Protein AF-A0A930RHS3-F1 (afdb_monomer)

Radius of gyration: 23.78 Å; Cα contacts (8 Å, |Δi|>4): 189; chains: 1; bounding box: 45×32×61 Å

Sequence (139 aa):
MERTVGSKSEGFQLVIRSDGSYLTVYPQEVGSPGVEIGSLKEKMKEAGVTDFDALQLARLVRAADGVETKLDPAPGDGEENTVIPVSVEIPPDAMTAAVRFDEKNGNLPPSVSDVIDALTAKKVVYGIDRAAVERGLMD

Mean predicted aligned error: 15.38 Å

Secondary structure (DSSP, 8-state):
--EEEEEGGGTEEEEEETTEEEEEE----TTSPPPPHHHHHHHHHHTT-----HHHHHHHHHH----EEEPPPP--SSS--PBPPEEEE--TT-S--EEEE-TTS-SBPPPHHHHHHHHHHTT--S---HHHHHHHT--

Foldseek 3Di:
DWDKFDDVLLQKIWIQDPVAIKIFGADDDVPHDQNDLVVVCVSCVVVVNNFFASVVSVVRSVPNHRDTDGTDGHPPVDFPQAEQDWDWDAPPVRPDIDIDGNCVRGPHQHDLVNNQVNCVVVVNPPDDPSVVSVVVSVD

Structure (mmCIF, N/CA/C/O backbone):
data_AF-A0A930RHS3-F1
#
_entry.id   AF-A0A930RHS3-F1
#
loop_
_atom_site.group_PDB
_atom_site.id
_atom_site.type_symbol
_atom_site.label_atom_id
_atom_site.label_alt_id
_atom_site.label_comp_id
_atom_site.label_asym_id
_atom_site.label_entity_id
_atom_site.label_seq_id
_atom_site.pdbx_PDB_ins_code
_atom_site.Cartn_x
_atom_site.Cartn_y
_atom_site.Cartn_z
_atom_site.occupancy
_atom_site.B_iso_or_equiv
_atom_site.auth_seq_id
_atom_site.auth_comp_id
_atom_site.auth_asym_id
_atom_site.auth_atom_id
_atom_site.pdbx_PDB_model_num
ATOM 1 N 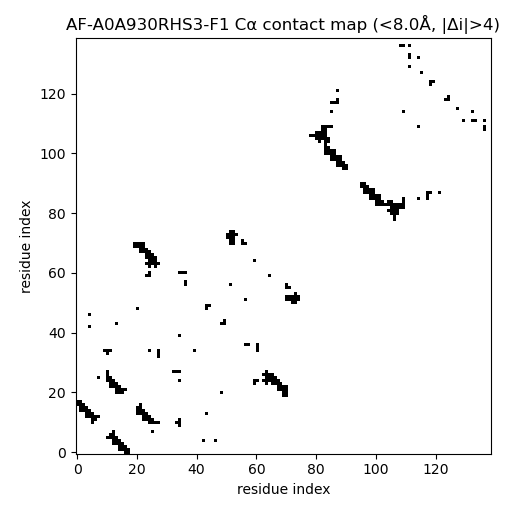N . MET A 1 1 ? 5.743 -13.718 11.356 1.00 63.03 1 MET A N 1
ATOM 2 C CA . MET A 1 1 ? 5.956 -12.915 12.581 1.00 63.03 1 MET A CA 1
ATOM 3 C C . MET A 1 1 ? 4.831 -11.902 12.637 1.00 63.03 1 MET A C 1
ATOM 5 O O . MET A 1 1 ? 4.586 -11.275 11.617 1.00 63.03 1 MET A O 1
ATOM 9 N N . GLU A 1 2 ? 4.111 -11.811 13.754 1.00 78.44 2 GLU A N 1
ATOM 10 C CA . GLU A 1 2 ? 3.072 -10.791 13.948 1.00 78.44 2 GLU A CA 1
ATOM 11 C C . GLU A 1 2 ? 3.735 -9.511 14.468 1.00 78.44 2 GLU A C 1
ATOM 13 O O . GLU A 1 2 ? 4.539 -9.571 15.402 1.00 78.44 2 GLU A O 1
ATOM 18 N N . ARG A 1 3 ? 3.451 -8.369 13.834 1.00 83.19 3 ARG A N 1
ATOM 19 C CA . ARG A 1 3 ? 3.962 -7.060 14.255 1.00 83.19 3 ARG A CA 1
ATOM 20 C C . ARG A 1 3 ? 2.800 -6.104 14.458 1.00 83.19 3 ARG A C 1
ATOM 22 O O . ARG A 1 3 ? 2.094 -5.788 13.510 1.00 83.19 3 ARG A O 1
ATOM 29 N N . THR A 1 4 ? 2.653 -5.599 15.673 1.00 87.69 4 THR A N 1
ATOM 30 C CA . THR A 1 4 ? 1.610 -4.628 16.018 1.00 87.69 4 THR A CA 1
ATOM 31 C C . THR A 1 4 ? 2.218 -3.238 16.179 1.00 87.69 4 THR A C 1
ATOM 33 O O . THR A 1 4 ? 3.284 -3.090 16.777 1.00 87.69 4 THR A O 1
ATOM 36 N N . VAL A 1 5 ? 1.557 -2.225 15.624 1.00 86.19 5 VAL A N 1
ATOM 37 C CA . VAL A 1 5 ? 1.955 -0.813 15.637 1.00 86.19 5 VAL A CA 1
ATOM 38 C C . VAL A 1 5 ? 0.769 0.034 16.087 1.00 86.19 5 VAL A C 1
ATOM 40 O O . VAL A 1 5 ? -0.348 -0.157 15.618 1.00 86.19 5 VAL A O 1
ATOM 43 N N . GLY A 1 6 ? 1.007 0.989 16.982 1.00 83.25 6 GLY A N 1
ATOM 44 C CA . GLY A 1 6 ? -0.058 1.777 17.600 1.00 83.25 6 GLY A CA 1
ATOM 45 C C . GLY A 1 6 ? -0.687 1.077 18.804 1.00 83.25 6 GLY A C 1
ATOM 46 O O . GLY A 1 6 ? -0.304 -0.027 19.200 1.00 83.25 6 GLY A O 1
ATOM 47 N N . SER A 1 7 ? -1.628 1.755 19.446 1.00 78.44 7 SER A N 1
ATOM 48 C CA . SER A 1 7 ? -2.309 1.305 20.660 1.00 78.44 7 SER A CA 1
ATOM 49 C C . SER A 1 7 ? -3.630 2.049 20.809 1.00 78.44 7 SER A C 1
ATOM 51 O O . SER A 1 7 ? -3.798 3.138 20.268 1.00 78.44 7 SER A O 1
ATOM 53 N N . LYS A 1 8 ? -4.556 1.516 21.615 1.00 76.88 8 LYS A N 1
ATOM 54 C CA . LYS A 1 8 ? -5.848 2.171 21.892 1.00 76.88 8 LYS A CA 1
ATOM 55 C C . LYS A 1 8 ? -5.696 3.643 22.320 1.00 76.88 8 LYS A C 1
ATOM 57 O O . LYS A 1 8 ? -6.481 4.476 21.888 1.00 76.88 8 LYS A O 1
ATOM 62 N N . SER A 1 9 ? -4.651 3.973 23.085 1.00 72.50 9 SER A N 1
ATOM 63 C CA . SER A 1 9 ? -4.342 5.351 23.502 1.00 72.50 9 SER A CA 1
ATOM 64 C C . SER A 1 9 ? -3.947 6.294 22.359 1.00 72.50 9 SER A C 1
ATOM 66 O O . SER A 1 9 ? -4.095 7.501 22.500 1.00 72.50 9 SER A O 1
ATOM 68 N N . GLU A 1 10 ? -3.442 5.768 21.241 1.00 74.00 10 GLU A N 1
ATOM 69 C CA . GLU A 1 10 ? -3.153 6.545 20.026 1.00 74.00 10 GLU A CA 1
ATOM 70 C C . GLU A 1 10 ? -4.385 6.686 19.117 1.00 74.00 10 GLU A C 1
ATOM 72 O O . GLU A 1 10 ? -4.325 7.368 18.099 1.00 74.00 10 GLU A O 1
ATOM 77 N N . GLY A 1 11 ? -5.500 6.030 19.457 1.00 81.31 11 GLY A N 1
ATOM 78 C CA . GLY A 1 11 ? -6.730 6.035 18.666 1.00 81.31 11 GLY A CA 1
ATOM 79 C C . GLY A 1 11 ? -6.728 5.054 17.489 1.00 81.31 11 GLY A C 1
ATOM 80 O O . GLY A 1 11 ? -7.756 4.891 16.837 1.00 81.31 11 GLY A O 1
ATOM 81 N N . PHE A 1 12 ? -5.630 4.340 17.231 1.00 87.06 12 PHE A N 1
ATOM 82 C CA . PHE A 1 12 ? -5.570 3.305 16.197 1.00 87.06 12 PHE A CA 1
ATOM 83 C C . PHE A 1 12 ? -4.640 2.149 16.578 1.00 87.06 12 PHE A C 1
ATOM 85 O O . PHE A 1 12 ? -3.747 2.285 17.413 1.00 87.06 12 PHE A O 1
ATOM 92 N N . GLN A 1 13 ? -4.829 1.008 15.924 1.00 90.00 13 GLN A N 1
ATOM 93 C CA . GLN A 1 13 ? -3.966 -0.160 16.040 1.00 90.00 13 GLN A CA 1
ATOM 94 C C . GLN A 1 13 ? -3.822 -0.836 14.676 1.00 90.00 13 GLN A C 1
ATOM 96 O O . GLN A 1 13 ? -4.814 -1.181 14.044 1.00 90.00 13 GLN A O 1
ATOM 101 N N . LEU A 1 14 ? -2.585 -1.033 14.234 1.00 89.06 14 LEU A N 1
ATOM 102 C CA . LEU A 1 14 ? -2.214 -1.723 13.004 1.00 89.06 14 LEU A CA 1
ATOM 103 C C . LEU A 1 14 ? -1.555 -3.057 13.362 1.00 89.06 14 LEU A C 1
ATOM 105 O O . LEU A 1 14 ? -0.511 -3.073 14.007 1.00 89.06 14 LEU A O 1
ATOM 109 N N . VAL A 1 15 ? -2.134 -4.172 12.937 1.00 90.00 15 VAL A N 1
ATOM 110 C CA . VAL A 1 15 ? -1.604 -5.523 13.142 1.00 90.00 15 VAL A CA 1
ATOM 111 C C . VAL A 1 15 ? -1.166 -6.089 11.797 1.00 90.00 15 VAL A C 1
ATOM 113 O O . VAL A 1 15 ? -1.977 -6.332 10.910 1.00 90.00 15 VAL A O 1
ATOM 116 N N . ILE A 1 16 ? 0.131 -6.313 11.639 1.00 85.44 16 ILE A N 1
ATOM 117 C CA . ILE A 1 16 ? 0.736 -6.878 10.436 1.00 85.44 16 ILE A CA 1
ATOM 118 C C . ILE A 1 16 ? 0.916 -8.374 10.671 1.00 85.44 16 ILE A C 1
ATOM 120 O O . ILE A 1 16 ? 1.697 -8.796 11.533 1.00 85.44 16 ILE A O 1
ATOM 124 N N . ARG A 1 17 ? 0.180 -9.176 9.905 1.00 85.81 17 ARG A N 1
ATOM 125 C CA . ARG A 1 17 ? 0.230 -10.642 9.911 1.00 85.81 17 ARG A CA 1
ATOM 126 C C . ARG A 1 17 ? 0.774 -11.136 8.570 1.00 85.81 17 ARG A C 1
ATOM 128 O O . ARG A 1 17 ? 0.830 -10.397 7.595 1.00 85.81 17 ARG A O 1
ATOM 135 N N . SER A 1 18 ? 1.140 -12.415 8.493 1.00 72.94 18 SER A N 1
ATOM 136 C CA . SER A 1 18 ? 1.619 -13.022 7.238 1.00 72.94 18 SER A CA 1
ATOM 137 C C . SER A 1 18 ? 0.562 -13.080 6.126 1.00 72.94 18 SER A C 1
ATOM 139 O O . SER A 1 18 ? 0.924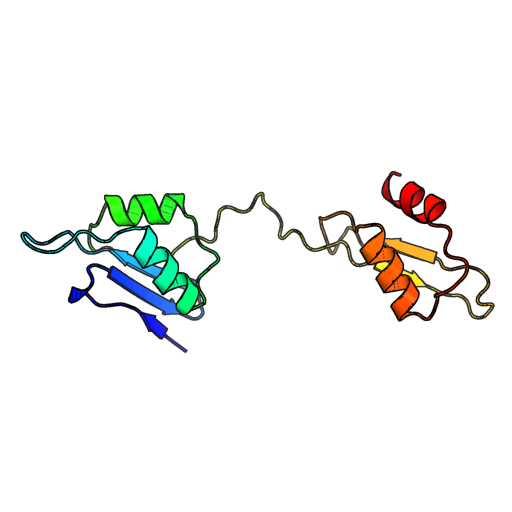 -13.206 4.966 1.00 72.94 18 SER A O 1
ATOM 141 N N . ASP A 1 19 ? -0.721 -12.990 6.477 1.00 77.25 19 ASP A N 1
ATOM 142 C CA . ASP A 1 19 ? -1.857 -12.974 5.544 1.00 77.25 19 ASP A CA 1
ATOM 143 C C . ASP A 1 19 ? -2.253 -11.548 5.097 1.00 77.25 19 ASP A C 1
ATOM 145 O O . ASP A 1 19 ? -3.029 -11.370 4.158 1.00 77.25 19 ASP A O 1
ATOM 149 N N . GLY A 1 20 ? -1.730 -10.513 5.760 1.00 80.69 20 GLY A N 1
ATOM 150 C CA . GLY A 1 20 ? -2.011 -9.119 5.430 1.00 80.69 20 GLY A CA 1
ATOM 151 C C . GLY A 1 20 ? -1.963 -8.185 6.635 1.00 80.69 20 GLY A C 1
ATOM 152 O O . GLY A 1 20 ? -1.688 -8.592 7.768 1.00 80.69 20 GLY A O 1
ATOM 153 N N . SER A 1 21 ? -2.251 -6.916 6.367 1.00 85.75 21 SER A N 1
ATOM 154 C CA . SER A 1 21 ? -2.259 -5.844 7.362 1.00 85.75 21 SER A CA 1
ATOM 155 C C . SER A 1 21 ? -3.687 -5.539 7.800 1.00 85.75 21 SER A C 1
ATOM 157 O O . SER A 1 21 ? -4.572 -5.370 6.970 1.00 85.75 21 SER A O 1
ATOM 159 N N . TYR A 1 22 ? -3.909 -5.445 9.103 1.00 89.88 22 TYR A N 1
ATOM 160 C CA . TYR A 1 22 ? 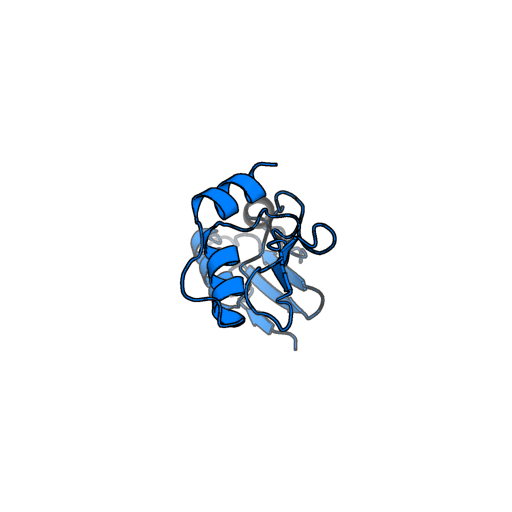-5.210 -5.200 9.715 1.00 89.88 22 TYR A CA 1
ATOM 161 C C . TYR A 1 22 ? -5.164 -3.877 10.466 1.00 89.88 22 TYR A C 1
ATOM 163 O O . TYR A 1 22 ? -4.268 -3.667 11.279 1.00 89.88 22 TYR A O 1
ATOM 171 N N . LEU A 1 23 ? -6.108 -2.981 10.205 1.00 89.94 23 LEU A N 1
ATOM 172 C CA . LEU A 1 23 ? -6.213 -1.690 10.868 1.00 89.94 23 LEU A CA 1
ATOM 173 C C . LEU A 1 23 ? -7.511 -1.606 11.669 1.00 89.94 23 LEU A C 1
ATOM 175 O O . LEU A 1 23 ? -8.600 -1.849 11.154 1.00 89.94 23 LEU A O 1
ATOM 179 N N . THR A 1 24 ? -7.376 -1.166 12.911 1.00 90.44 24 THR A N 1
ATOM 180 C CA . THR A 1 24 ? -8.473 -0.835 13.813 1.00 90.44 24 THR A CA 1
ATOM 181 C C . THR A 1 24 ? -8.375 0.643 14.155 1.00 90.44 24 THR A C 1
ATOM 183 O O . THR A 1 24 ? -7.374 1.070 14.729 1.00 90.44 24 THR A O 1
ATOM 186 N N . VAL A 1 25 ? -9.400 1.431 13.830 1.00 88.81 25 VAL A N 1
ATOM 187 C CA . VAL A 1 25 ? -9.487 2.838 14.253 1.00 88.81 25 VAL A CA 1
ATOM 188 C C . VAL A 1 25 ? -10.556 2.961 15.325 1.00 88.81 25 VAL A C 1
ATOM 190 O O . VAL A 1 25 ? -11.714 2.630 15.080 1.00 88.81 25 VAL A O 1
ATOM 193 N N . TYR A 1 26 ? -10.160 3.415 16.510 1.00 85.50 26 TYR A N 1
ATOM 194 C CA . TYR A 1 26 ? -11.047 3.570 17.655 1.00 85.50 26 TYR A CA 1
ATOM 195 C C . TYR A 1 26 ? -11.797 4.905 17.595 1.00 85.50 26 TYR A C 1
ATOM 197 O O . TYR A 1 26 ? -11.245 5.895 17.103 1.00 85.50 26 TYR A O 1
ATOM 205 N N . PRO A 1 27 ? -13.036 4.954 18.116 1.00 78.94 27 PRO A N 1
ATOM 206 C CA . PRO A 1 27 ? -13.794 6.190 18.183 1.00 78.94 27 PRO A CA 1
ATOM 207 C C . PRO A 1 27 ? -13.047 7.213 19.026 1.00 78.94 27 PRO A C 1
ATOM 209 O O . PRO A 1 27 ? -12.406 6.889 20.026 1.00 78.94 27 PRO A O 1
ATOM 212 N N . GLN A 1 28 ? -13.164 8.470 18.617 1.00 71.25 28 GLN A N 1
ATOM 213 C CA . GLN A 1 28 ? -12.695 9.601 19.398 1.00 71.25 28 GLN A CA 1
ATOM 214 C C . GLN A 1 28 ? -13.443 9.637 20.738 1.00 71.25 28 GLN A C 1
ATOM 216 O O . GLN A 1 28 ? -14.621 9.987 20.806 1.00 71.25 28 GLN A O 1
ATOM 221 N N . GLU A 1 29 ? -12.766 9.238 21.813 1.00 62.94 29 GLU A N 1
ATOM 222 C CA . GLU A 1 29 ? -13.268 9.463 23.165 1.00 62.94 29 GLU A CA 1
ATOM 223 C C . GLU A 1 29 ? -13.240 10.970 23.452 1.00 62.94 29 GLU A C 1
ATOM 225 O O . GLU A 1 29 ? -12.361 11.696 22.978 1.00 62.94 29 GLU A O 1
ATOM 230 N N . VAL A 1 30 ? -14.230 11.464 24.199 1.00 51.75 30 VAL A N 1
ATOM 231 C CA . VAL A 1 30 ? -14.357 12.890 24.531 1.00 51.75 30 VAL A CA 1
ATOM 232 C C . VAL A 1 30 ? -13.062 13.370 25.200 1.00 51.75 30 VAL A C 1
ATOM 234 O O . VAL A 1 30 ? -12.786 13.009 26.340 1.00 51.75 30 VAL A O 1
ATOM 237 N N . GLY A 1 31 ? -12.276 14.185 24.487 1.00 54.72 31 GLY A N 1
ATOM 238 C CA . GLY A 1 31 ? -11.001 14.737 24.965 1.00 54.72 31 GLY A CA 1
ATOM 239 C C . GLY A 1 31 ? -9.735 14.200 24.284 1.00 54.72 31 GLY A C 1
ATOM 240 O O . GLY A 1 31 ? -8.657 14.723 24.563 1.00 54.72 31 GLY A O 1
ATOM 241 N N . SER A 1 32 ? -9.840 13.226 23.377 1.00 55.12 32 SER A N 1
ATOM 242 C CA . SER A 1 32 ? -8.699 12.735 22.591 1.00 55.12 32 SER A CA 1
ATOM 243 C C . SER A 1 32 ? -8.601 13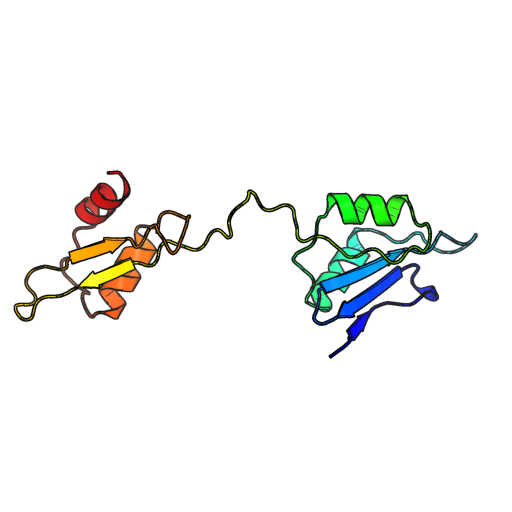.442 21.233 1.00 55.12 32 SER A C 1
ATOM 245 O O . SER A 1 32 ? -9.629 13.650 20.581 1.00 55.12 32 SER A O 1
ATOM 247 N N . PRO A 1 33 ? -7.390 13.804 20.764 1.00 55.94 33 PRO A N 1
ATOM 248 C CA . PRO A 1 33 ? -7.216 14.280 19.398 1.00 55.94 33 PRO A CA 1
ATOM 249 C C . PRO A 1 33 ? -7.628 13.160 18.435 1.00 55.94 33 PRO A C 1
ATOM 251 O O . PRO A 1 33 ? -7.218 12.012 18.598 1.00 55.94 33 PRO A O 1
ATOM 254 N N . GLY A 1 34 ? -8.482 13.476 17.459 1.00 65.25 34 GLY A N 1
ATOM 255 C CA . GLY A 1 34 ? -8.873 12.511 16.433 1.00 65.25 34 GLY A CA 1
ATOM 256 C C . GLY A 1 34 ? -7.650 11.978 15.680 1.00 65.25 34 GLY A C 1
ATOM 257 O O . GLY A 1 34 ? -6.661 12.691 15.513 1.00 65.25 34 GLY A O 1
ATOM 258 N N . VAL A 1 35 ? -7.715 10.727 15.221 1.00 76.56 35 VAL A N 1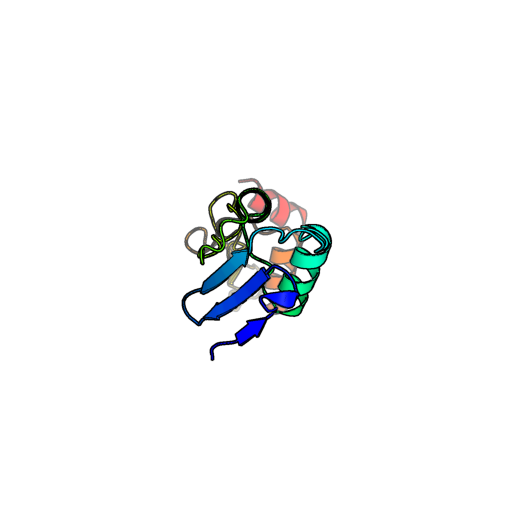
ATOM 259 C CA . VAL A 1 35 ? -6.637 10.132 14.419 1.00 76.56 35 VAL A CA 1
ATOM 260 C C . VAL A 1 35 ? -6.545 10.870 13.088 1.00 76.56 35 VAL A C 1
ATOM 262 O O . VAL A 1 35 ? -7.476 10.841 12.281 1.00 76.56 35 VAL A O 1
ATOM 265 N N . GLU A 1 36 ? -5.415 11.525 12.844 1.00 80.50 36 GLU A N 1
ATOM 266 C CA . GLU A 1 36 ? -5.163 12.182 11.569 1.00 80.50 36 GLU A CA 1
ATOM 267 C C . GLU A 1 36 ? -4.636 11.174 10.541 1.00 80.50 36 GLU A C 1
ATOM 269 O O . GLU A 1 36 ? -3.702 10.411 10.801 1.00 80.50 36 GLU A O 1
ATOM 274 N N . ILE A 1 37 ? -5.215 11.195 9.336 1.00 82.62 37 ILE A N 1
ATOM 275 C CA . ILE A 1 37 ? -4.813 10.311 8.232 1.00 82.62 37 ILE A CA 1
ATOM 276 C C . ILE A 1 37 ? -3.325 10.499 7.892 1.00 82.62 37 ILE A C 1
ATOM 278 O O . ILE A 1 37 ? -2.655 9.523 7.571 1.00 82.62 37 ILE A O 1
ATOM 282 N N . GLY A 1 38 ? -2.797 11.727 7.974 1.00 80.69 38 GLY A N 1
ATOM 283 C CA . GLY A 1 38 ? -1.389 12.028 7.690 1.00 80.69 38 GLY A CA 1
ATOM 284 C C . GLY A 1 38 ? -0.436 11.250 8.597 1.00 80.69 38 GLY A C 1
ATOM 285 O O . GLY A 1 38 ? 0.339 10.424 8.112 1.00 80.69 38 GLY A O 1
ATOM 286 N N . SER A 1 39 ? -0.570 11.435 9.912 1.00 83.44 39 SER A N 1
ATOM 287 C CA . SER A 1 39 ? 0.251 10.738 10.910 1.00 83.44 39 SER A CA 1
ATOM 288 C C . SER A 1 39 ? 0.083 9.217 10.861 1.00 83.44 39 SER A C 1
ATOM 290 O O . SER A 1 39 ? 1.050 8.477 11.045 1.00 83.44 39 SER A O 1
ATOM 292 N N . LEU A 1 40 ? -1.130 8.734 10.574 1.00 83.88 40 LEU A N 1
ATOM 293 C CA . LEU A 1 40 ? -1.394 7.305 10.417 1.00 83.88 40 LEU A CA 1
ATOM 294 C C . LEU A 1 40 ? -0.636 6.717 9.216 1.00 83.88 40 LEU A C 1
ATOM 296 O O . LEU A 1 40 ? -0.005 5.669 9.344 1.00 83.88 40 LEU A O 1
ATOM 300 N N . LYS A 1 41 ? -0.639 7.409 8.069 1.00 83.62 41 LYS A N 1
ATOM 301 C CA . LYS A 1 41 ? 0.102 6.982 6.869 1.00 83.62 41 LYS A CA 1
ATOM 302 C C . LYS A 1 41 ? 1.609 6.946 7.110 1.00 83.62 41 LYS A C 1
ATOM 304 O O . LYS A 1 41 ? 2.268 6.032 6.618 1.00 83.62 41 LYS A O 1
ATOM 309 N N . GLU A 1 42 ? 2.157 7.898 7.864 1.00 83.88 42 GLU A N 1
ATOM 310 C CA . GLU A 1 42 ? 3.578 7.883 8.237 1.00 83.88 42 GLU A CA 1
ATOM 311 C C . GLU A 1 42 ? 3.918 6.662 9.100 1.00 83.88 42 GLU A C 1
ATOM 313 O O . GLU A 1 42 ? 4.812 5.897 8.737 1.00 83.88 42 GLU A O 1
ATOM 318 N N . LYS A 1 43 ? 3.133 6.396 10.152 1.00 84.31 43 LYS A N 1
ATOM 319 C CA . LYS A 1 43 ? 3.298 5.210 11.015 1.00 84.31 43 LYS A CA 1
ATOM 320 C C . LYS A 1 43 ? 3.209 3.898 10.233 1.00 84.31 43 LYS A C 1
ATOM 322 O O . LYS A 1 43 ? 3.985 2.974 10.473 1.00 84.31 43 LYS A O 1
ATOM 327 N N . MET A 1 44 ? 2.264 3.805 9.296 1.00 84.12 44 MET A N 1
ATOM 328 C CA . MET A 1 44 ? 2.114 2.646 8.410 1.00 84.12 44 MET A CA 1
ATOM 329 C C . MET A 1 44 ? 3.348 2.461 7.526 1.00 84.12 44 MET A C 1
ATOM 331 O O . MET A 1 44 ? 3.890 1.357 7.452 1.00 84.12 44 MET A O 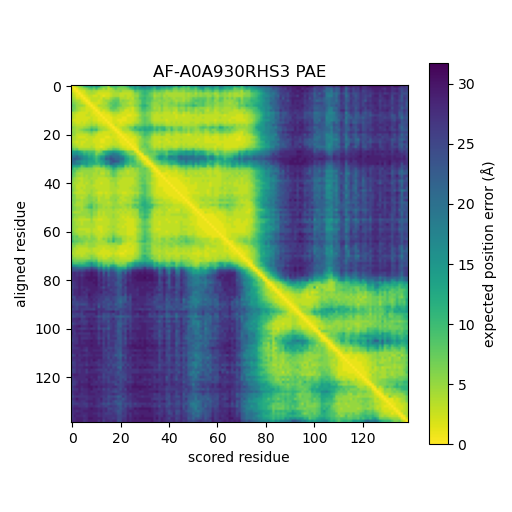1
ATOM 335 N N . LYS A 1 45 ? 3.855 3.547 6.933 1.00 82.69 45 LYS A N 1
ATOM 336 C CA . LYS A 1 45 ? 5.066 3.534 6.106 1.00 82.69 45 LYS A CA 1
ATOM 337 C C . LYS A 1 45 ? 6.305 3.114 6.901 1.00 82.69 45 LYS A C 1
ATOM 339 O O . LYS A 1 45 ? 7.068 2.281 6.420 1.00 82.69 45 LYS A O 1
ATOM 344 N N . GLU A 1 46 ? 6.486 3.621 8.120 1.00 82.62 46 GLU A N 1
ATOM 345 C CA . GLU A 1 46 ? 7.565 3.194 9.030 1.00 82.62 46 GLU A CA 1
ATOM 346 C C . GLU A 1 46 ? 7.461 1.709 9.411 1.00 82.62 46 GLU A C 1
ATOM 348 O O . GLU A 1 46 ? 8.469 1.028 9.623 1.00 82.62 46 GLU A O 1
ATOM 353 N N . ALA A 1 47 ? 6.238 1.181 9.468 1.00 79.69 47 ALA A N 1
ATOM 354 C CA . ALA A 1 47 ? 5.983 -0.234 9.694 1.00 79.69 47 ALA A CA 1
ATOM 355 C C . ALA A 1 47 ? 6.214 -1.114 8.448 1.00 79.69 47 ALA A C 1
ATOM 357 O O . ALA A 1 47 ? 6.209 -2.340 8.578 1.00 79.69 47 ALA A O 1
ATOM 358 N N . GLY A 1 48 ? 6.449 -0.510 7.276 1.00 78.62 48 GLY A N 1
ATOM 359 C CA . GLY A 1 48 ? 6.604 -1.190 5.984 1.00 78.62 48 GLY A CA 1
ATOM 360 C C . GLY A 1 48 ? 5.289 -1.421 5.232 1.00 78.62 48 GLY A C 1
ATOM 361 O O . GLY A 1 48 ? 5.281 -2.110 4.218 1.00 78.62 48 GLY A O 1
ATOM 362 N N . VAL A 1 49 ? 4.178 -0.853 5.709 1.00 82.19 49 VAL A N 1
ATOM 363 C CA . VAL A 1 49 ? 2.857 -0.936 5.077 1.00 82.19 49 VAL A CA 1
ATOM 364 C C . VAL A 1 49 ? 2.671 0.301 4.208 1.00 82.19 49 VAL A C 1
ATOM 366 O O . VAL A 1 49 ? 2.260 1.354 4.685 1.00 82.19 49 VAL A O 1
ATOM 369 N N . THR A 1 50 ? 3.032 0.192 2.932 1.00 78.75 50 THR A N 1
ATOM 370 C CA . THR A 1 50 ? 2.840 1.257 1.928 1.00 78.75 50 THR A CA 1
ATOM 371 C C . THR A 1 50 ? 1.779 0.914 0.895 1.00 78.75 50 THR A C 1
ATOM 373 O O . THR A 1 50 ? 1.256 1.813 0.245 1.00 78.75 50 THR A O 1
ATOM 376 N N . ASP A 1 51 ? 1.468 -0.374 0.766 1.00 76.56 51 ASP A N 1
ATOM 377 C CA . ASP A 1 51 ? 0.493 -0.901 -0.175 1.00 76.56 51 ASP A CA 1
ATOM 378 C C . ASP A 1 51 ? -0.865 -1.040 0.522 1.00 76.56 51 ASP A C 1
ATOM 380 O O . ASP A 1 51 ? -1.150 -2.032 1.192 1.00 76.56 51 ASP A O 1
ATOM 384 N N . PHE A 1 52 ? -1.649 0.037 0.492 1.00 81.50 52 PHE A N 1
ATOM 385 C CA . PHE A 1 52 ? -2.970 0.089 1.114 1.00 81.50 52 PHE A CA 1
ATOM 386 C C . PHE A 1 52 ? -3.891 1.073 0.387 1.00 81.50 52 PHE A C 1
ATOM 388 O O . PHE A 1 52 ? -3.462 2.134 -0.077 1.00 81.50 52 PHE A O 1
ATOM 395 N N . ASP A 1 53 ? -5.182 0.756 0.337 1.00 84.31 53 ASP A N 1
ATOM 396 C CA . ASP A 1 53 ? -6.197 1.627 -0.247 1.00 84.31 53 ASP A CA 1
ATOM 397 C C . ASP A 1 53 ? -6.391 2.897 0.608 1.00 84.31 53 ASP A C 1
ATOM 399 O O . ASP A 1 53 ? -6.854 2.871 1.753 1.00 84.31 53 ASP A O 1
ATOM 403 N N . ALA A 1 54 ? -6.037 4.051 0.035 1.00 81.31 54 ALA A N 1
ATOM 404 C CA . ALA A 1 54 ? -6.163 5.347 0.698 1.00 81.31 54 ALA A CA 1
ATOM 405 C C . ALA A 1 54 ? -7.627 5.779 0.923 1.00 81.31 54 ALA A C 1
ATOM 407 O O . ALA A 1 54 ? -7.909 6.489 1.895 1.00 81.31 54 ALA A O 1
ATOM 408 N N . LEU A 1 55 ? -8.558 5.366 0.057 1.00 82.00 55 LEU A N 1
ATOM 409 C CA . LEU A 1 55 ? -9.995 5.604 0.225 1.00 82.00 55 LEU A CA 1
ATOM 410 C C . LEU A 1 55 ? -10.550 4.742 1.361 1.00 82.00 55 LEU A C 1
ATOM 412 O O . LEU A 1 55 ? -11.332 5.240 2.174 1.00 82.00 55 LEU A O 1
ATOM 416 N N . GLN A 1 56 ? -10.132 3.481 1.453 1.00 85.62 56 GLN A N 1
ATOM 417 C CA . GLN A 1 56 ? -10.465 2.584 2.550 1.00 85.62 56 GLN A CA 1
ATOM 418 C C . GLN A 1 56 ? -9.929 3.135 3.866 1.00 85.62 56 GLN A C 1
ATOM 420 O O . GLN A 1 56 ? -10.689 3.253 4.825 1.00 85.62 56 GLN A O 1
ATOM 425 N N . LEU A 1 57 ? -8.667 3.568 3.898 1.00 86.44 57 LEU A N 1
ATOM 426 C CA . LEU A 1 57 ? -8.072 4.197 5.073 1.00 86.44 57 LEU A CA 1
ATOM 427 C C . LEU A 1 57 ? -8.891 5.410 5.537 1.00 86.44 57 LEU A C 1
ATOM 429 O O . LEU A 1 57 ? -9.239 5.518 6.711 1.00 86.44 57 LEU A O 1
ATOM 433 N N . ALA A 1 58 ? -9.256 6.303 4.613 1.00 84.75 58 ALA A N 1
ATOM 434 C CA . ALA A 1 58 ? -10.076 7.471 4.928 1.00 84.75 58 ALA A CA 1
ATOM 435 C C . ALA A 1 58 ? -11.473 7.090 5.450 1.00 84.75 58 ALA A C 1
ATOM 437 O O . ALA A 1 58 ? -12.000 7.760 6.342 1.00 84.75 58 ALA A O 1
ATOM 438 N N . ARG A 1 59 ? -12.074 6.012 4.925 1.00 84.75 59 ARG A N 1
ATOM 439 C CA . ARG A 1 59 ? -13.351 5.473 5.420 1.00 84.75 59 ARG A CA 1
ATOM 440 C C . ARG A 1 59 ? -13.213 4.900 6.823 1.00 84.75 59 ARG A C 1
ATOM 442 O O . ARG A 1 59 ? -14.057 5.208 7.654 1.00 84.75 59 ARG A O 1
ATOM 449 N N . LEU A 1 60 ? -12.159 4.136 7.098 1.00 87.31 60 LEU A N 1
ATOM 450 C CA . LEU A 1 60 ? -11.888 3.561 8.418 1.00 87.31 60 LEU A CA 1
ATOM 451 C C . LEU A 1 60 ? -11.668 4.650 9.464 1.00 87.31 60 LEU A C 1
ATOM 453 O O . LEU A 1 60 ? -12.274 4.605 10.531 1.00 87.31 60 LEU A O 1
ATOM 457 N N . VAL A 1 61 ? -10.876 5.672 9.129 1.00 85.25 61 VAL A N 1
ATOM 458 C CA . VAL A 1 61 ? -10.634 6.814 10.020 1.00 85.25 61 VAL A CA 1
ATOM 459 C C . VAL A 1 61 ? -11.906 7.622 10.267 1.00 85.25 61 VAL A C 1
ATOM 461 O O . VAL A 1 61 ? -12.142 8.074 11.383 1.00 85.25 61 VAL A O 1
ATOM 464 N N . ARG A 1 62 ? -12.756 7.787 9.248 1.00 81.31 62 ARG A N 1
ATOM 465 C CA . ARG A 1 62 ? -14.041 8.483 9.395 1.00 81.31 62 ARG A CA 1
ATOM 466 C C . ARG A 1 62 ? -15.063 7.672 10.188 1.00 81.31 62 ARG A C 1
ATOM 468 O O . ARG A 1 62 ? -15.824 8.263 10.945 1.00 81.31 62 ARG A O 1
ATOM 475 N N . ALA A 1 63 ? -15.120 6.361 9.967 1.00 84.81 63 ALA A N 1
ATOM 476 C CA . ALA A 1 63 ? -16.042 5.471 10.658 1.00 84.81 63 ALA A CA 1
ATOM 477 C C . ALA A 1 63 ? -15.668 5.348 12.136 1.00 84.81 63 ALA A C 1
ATOM 479 O O . ALA A 1 63 ? -16.552 5.443 12.979 1.00 84.81 63 ALA A O 1
ATOM 480 N N . ALA A 1 64 ? -14.370 5.179 12.426 1.00 84.38 64 ALA A N 1
ATOM 481 C CA . ALA A 1 64 ? -13.811 5.086 13.772 1.00 84.38 64 ALA A CA 1
ATOM 482 C C . ALA A 1 64 ? -14.655 4.200 14.710 1.00 84.38 64 ALA A C 1
ATOM 484 O O . ALA A 1 64 ? -14.906 4.554 15.853 1.00 84.38 64 ALA A O 1
ATOM 485 N N . ASP A 1 65 ? -15.135 3.059 14.211 1.00 83.81 65 ASP A N 1
ATOM 486 C CA . ASP A 1 65 ? -16.075 2.190 14.936 1.00 83.81 65 ASP A CA 1
ATOM 487 C C . ASP A 1 65 ? -15.355 1.205 15.880 1.00 83.81 65 ASP A C 1
ATOM 489 O O . ASP A 1 65 ? -15.974 0.469 16.640 1.00 83.81 65 ASP A O 1
ATOM 493 N N . GLY A 1 66 ? -14.016 1.181 15.861 1.00 85.31 66 GLY A N 1
ATOM 494 C CA . GLY A 1 66 ? -13.207 0.234 16.634 1.00 85.31 66 GLY A CA 1
ATOM 495 C C . GLY A 1 66 ? -13.165 -1.176 16.040 1.00 85.31 66 GLY A C 1
ATOM 496 O O . GLY A 1 66 ? -12.766 -2.113 16.729 1.00 85.31 66 GLY A O 1
ATOM 497 N N . VAL A 1 67 ? -13.556 -1.337 14.774 1.00 85.81 67 VAL A N 1
ATOM 498 C CA . VAL A 1 67 ? -13.581 -2.628 14.071 1.00 85.81 67 VAL A CA 1
ATOM 499 C C . VAL A 1 67 ? -12.234 -2.910 13.406 1.00 85.81 67 VAL A C 1
ATOM 501 O O . VAL A 1 67 ? -11.725 -2.085 12.645 1.00 85.81 67 VAL A O 1
ATOM 504 N N . GLU A 1 68 ? -11.670 -4.093 13.674 1.00 88.75 68 GLU A N 1
ATOM 505 C CA . GLU A 1 68 ? -10.496 -4.609 12.957 1.00 88.75 68 GLU A CA 1
ATOM 506 C C . GLU A 1 68 ? -10.890 -4.893 11.507 1.00 88.75 68 GLU A C 1
ATOM 508 O O . GLU A 1 68 ? -11.711 -5.769 11.235 1.00 88.75 68 GLU A O 1
ATOM 513 N N . THR A 1 69 ? -10.304 -4.146 10.576 1.00 88.12 69 THR A N 1
ATOM 514 C CA . THR A 1 69 ? -10.540 -4.319 9.142 1.00 88.12 69 THR A CA 1
ATOM 515 C C . THR A 1 69 ? -9.228 -4.645 8.450 1.00 88.12 69 THR A C 1
ATOM 517 O O . THR A 1 69 ? -8.221 -3.968 8.657 1.00 88.12 69 THR A O 1
ATOM 520 N N . LYS A 1 70 ? -9.225 -5.698 7.630 1.00 88.75 70 LYS A N 1
ATOM 521 C CA . LYS A 1 70 ? -8.085 -6.017 6.770 1.00 88.75 70 LYS A CA 1
ATOM 522 C C . LYS A 1 70 ? -7.958 -4.913 5.725 1.00 88.75 70 LYS A C 1
ATOM 524 O O . LYS A 1 70 ? -8.917 -4.656 5.012 1.00 88.75 70 LYS A O 1
ATOM 529 N N . LEU A 1 71 ? -6.798 -4.271 5.664 1.00 86.12 71 LEU A N 1
ATOM 530 C CA . LEU A 1 71 ? -6.501 -3.286 4.637 1.00 86.12 71 LEU A CA 1
ATOM 531 C C . LEU A 1 71 ? -6.400 -4.009 3.307 1.00 86.12 71 LEU A C 1
ATOM 533 O O . LEU A 1 71 ? -5.589 -4.929 3.159 1.00 86.12 71 LEU A O 1
ATOM 537 N N . ASP A 1 72 ? -7.202 -3.569 2.350 1.00 80.88 72 ASP A N 1
ATOM 538 C CA . ASP A 1 72 ? -6.978 -3.970 0.975 1.00 80.88 72 ASP A CA 1
ATOM 539 C C . ASP A 1 72 ? -5.729 -3.257 0.456 1.00 80.88 72 ASP A C 1
ATOM 541 O O . ASP A 1 72 ? -5.474 -2.102 0.844 1.00 80.88 72 ASP A O 1
ATOM 545 N N . PRO A 1 73 ? -4.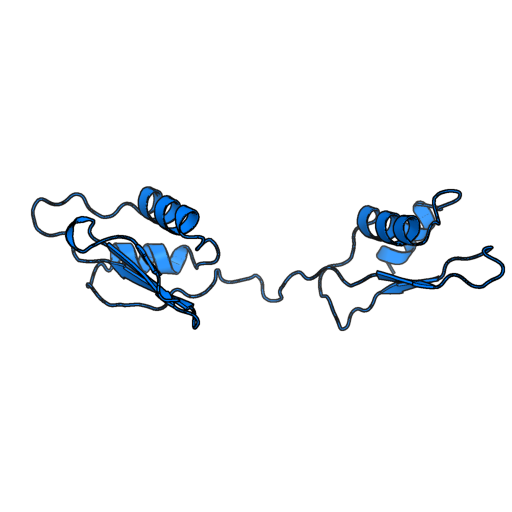956 -3.928 -0.415 1.00 74.50 73 PRO A N 1
ATOM 546 C CA . PRO A 1 73 ? -3.929 -3.255 -1.192 1.00 74.50 73 PRO A CA 1
ATOM 547 C C . PRO A 1 73 ? -4.542 -2.049 -1.900 1.00 74.50 73 PRO A C 1
ATOM 549 O O . PRO A 1 73 ? -5.756 -1.996 -2.134 1.00 74.50 73 PRO A O 1
ATOM 552 N N . ALA A 1 74 ? -3.707 -1.060 -2.222 1.00 70.31 74 ALA A N 1
ATOM 553 C CA . ALA A 1 74 ? -4.184 0.045 -3.043 1.00 70.31 74 ALA A CA 1
ATOM 554 C C . ALA A 1 74 ? -4.869 -0.551 -4.281 1.00 70.31 74 ALA A C 1
ATOM 556 O O . ALA A 1 74 ? -4.364 -1.548 -4.802 1.00 70.31 74 ALA A O 1
ATOM 557 N N . PRO A 1 75 ? -6.021 -0.012 -4.721 1.00 54.66 75 PRO A N 1
ATOM 558 C CA . PRO A 1 75 ? -6.668 -0.501 -5.916 1.00 54.66 75 PRO A CA 1
ATOM 559 C C . PRO A 1 75 ? -5.663 -0.237 -7.024 1.00 54.66 75 PRO A C 1
ATOM 561 O O . PRO A 1 75 ? -5.469 0.906 -7.439 1.00 54.66 75 PRO A O 1
ATOM 564 N N . GLY A 1 76 ? -4.938 -1.284 -7.406 1.00 45.44 76 GLY A N 1
ATOM 565 C CA . GLY A 1 76 ? -4.112 -1.242 -8.582 1.00 45.44 76 GLY A CA 1
ATOM 566 C C . GLY A 1 76 ? -5.066 -0.915 -9.711 1.00 45.44 76 GLY A C 1
ATOM 567 O O . GLY A 1 76 ? -6.114 -1.556 -9.844 1.00 45.44 76 GLY A O 1
ATOM 568 N N . ASP A 1 77 ? -4.712 0.061 -10.538 1.00 47.59 77 ASP A N 1
ATOM 569 C CA . ASP A 1 77 ? -4.893 -0.173 -11.963 1.00 47.59 77 ASP A CA 1
ATOM 570 C C . ASP A 1 77 ? -4.408 -1.608 -12.194 1.00 47.59 77 ASP A C 1
ATOM 572 O O . ASP A 1 77 ? -3.251 -1.920 -11.914 1.00 47.59 77 ASP A O 1
ATOM 576 N N . GLY A 1 78 ? -5.368 -2.507 -12.425 1.00 46.41 78 GLY A N 1
ATOM 577 C CA . GLY A 1 78 ? -5.159 -3.940 -12.297 1.00 46.41 78 GLY A CA 1
ATOM 578 C C . GLY A 1 78 ? -3.973 -4.385 -13.139 1.00 46.41 78 GLY A C 1
ATOM 579 O O . GLY A 1 78 ? -3.736 -3.825 -14.200 1.00 46.41 78 GLY A O 1
ATOM 580 N N . GLU A 1 79 ? -3.303 -5.429 -12.655 1.00 45.66 79 GLU A N 1
ATOM 581 C CA . GLU A 1 79 ? -2.036 -5.972 -13.149 1.00 45.66 79 GLU A CA 1
ATOM 582 C C . GLU A 1 79 ? -0.845 -5.307 -12.458 1.00 45.66 79 GLU A C 1
ATOM 584 O O . GLU A 1 79 ? -0.558 -4.123 -12.602 1.00 45.66 79 GLU A O 1
ATOM 589 N N . GLU A 1 80 ? -0.142 -6.107 -11.655 1.00 47.59 80 GLU A N 1
ATOM 590 C CA . GLU A 1 80 ? 1.236 -5.814 -11.294 1.00 47.59 80 GLU A CA 1
ATOM 591 C 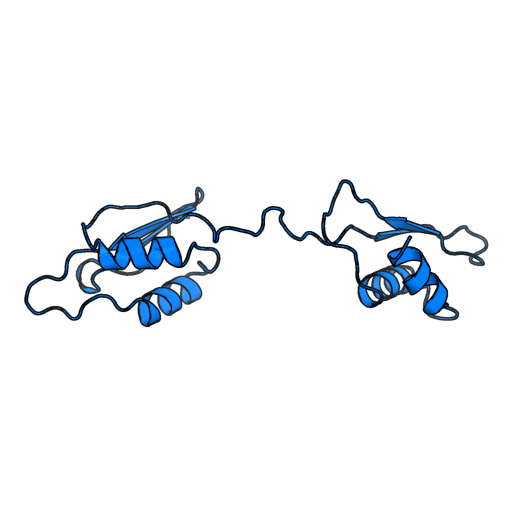C . GLU A 1 80 ? 1.931 -5.374 -12.592 1.00 47.59 80 GLU A C 1
ATOM 593 O O . GLU A 1 80 ? 1.961 -6.134 -13.559 1.00 47.59 80 GLU A O 1
ATOM 598 N N . ASN A 1 81 ? 2.367 -4.112 -12.673 1.00 47.81 81 ASN A N 1
ATOM 599 C CA . ASN A 1 81 ? 3.089 -3.585 -13.830 1.00 47.81 81 ASN A CA 1
ATOM 600 C C . ASN A 1 81 ? 4.484 -4.219 -13.848 1.00 47.81 81 ASN A C 1
ATOM 602 O O . ASN A 1 81 ? 5.505 -3.570 -13.616 1.00 47.81 81 ASN A O 1
ATOM 606 N N . THR A 1 82 ? 4.525 -5.528 -14.057 1.00 51.69 82 THR A N 1
ATOM 607 C CA . THR A 1 82 ? 5.736 -6.299 -14.229 1.00 51.69 82 THR A CA 1
ATOM 608 C C . THR A 1 82 ? 6.207 -6.007 -15.644 1.00 51.69 82 THR A C 1
ATOM 610 O O . THR A 1 82 ? 5.490 -6.245 -16.621 1.00 51.69 82 THR A O 1
ATOM 613 N N . VAL A 1 83 ? 7.394 -5.409 -15.747 1.00 57.31 83 VAL A N 1
ATOM 614 C CA . VAL A 1 83 ? 8.058 -5.156 -17.028 1.00 57.31 83 VAL A CA 1
ATOM 615 C C . VAL A 1 83 ? 8.171 -6.481 -17.765 1.00 57.31 83 VAL A C 1
ATOM 617 O O . VAL A 1 83 ? 8.677 -7.447 -17.191 1.00 57.31 83 VAL A O 1
ATOM 620 N N . ILE A 1 84 ? 7.699 -6.529 -19.013 1.00 66.81 84 ILE A N 1
ATOM 621 C CA . ILE A 1 84 ? 7.826 -7.721 -19.852 1.00 66.81 84 ILE A CA 1
ATOM 622 C C . ILE A 1 84 ? 9.305 -8.126 -19.886 1.00 66.81 84 ILE A C 1
ATOM 624 O O . ILE A 1 84 ? 10.142 -7.345 -20.355 1.00 66.81 84 ILE A O 1
ATOM 628 N N . PRO A 1 85 ? 9.665 -9.318 -19.379 1.00 65.31 85 PRO A N 1
ATOM 629 C CA . PRO A 1 85 ? 11.057 -9.711 -19.315 1.00 65.31 85 PRO A CA 1
ATOM 630 C C . PRO A 1 85 ? 11.622 -9.870 -20.728 1.00 65.31 85 PRO A C 1
ATOM 632 O O . PRO A 1 85 ? 11.055 -10.544 -21.594 1.00 65.31 85 PRO A O 1
ATOM 635 N N . VAL A 1 86 ? 12.769 -9.231 -20.948 1.00 67.25 86 VAL A N 1
ATOM 636 C CA . VAL A 1 86 ? 13.457 -9.196 -22.237 1.00 67.25 86 VAL A CA 1
ATOM 637 C C . VAL A 1 86 ? 14.482 -10.326 -22.294 1.00 67.25 86 VAL A C 1
ATOM 639 O O . VAL A 1 86 ? 15.469 -10.335 -21.557 1.00 67.25 86 VAL A O 1
ATOM 642 N N . SER A 1 87 ? 14.273 -11.285 -23.192 1.00 71.06 87 SER A N 1
ATOM 643 C CA . SER A 1 87 ? 15.232 -12.356 -23.466 1.00 71.06 87 SER A CA 1
ATOM 644 C C . SER A 1 87 ? 16.069 -12.017 -24.691 1.00 71.06 87 SER A C 1
ATOM 646 O O . SER A 1 87 ? 15.557 -11.918 -25.802 1.00 71.06 87 SER A O 1
ATOM 648 N N . VAL A 1 88 ? 17.377 -11.870 -24.490 1.00 72.44 88 VAL A N 1
ATOM 649 C CA . VAL A 1 88 ? 18.338 -11.615 -25.567 1.00 72.44 88 VAL A CA 1
ATOM 650 C C . VAL A 1 88 ? 19.078 -12.906 -25.912 1.00 72.44 88 VAL A C 1
ATOM 652 O O . VAL A 1 88 ? 19.788 -13.474 -25.072 1.00 72.44 88 VAL A O 1
ATOM 655 N N . GLU A 1 89 ? 18.934 -13.345 -27.158 1.00 76.50 89 GLU A N 1
ATOM 656 C CA . GLU A 1 89 ? 19.648 -14.480 -27.740 1.00 76.50 89 GLU A CA 1
ATOM 657 C C . GLU A 1 89 ? 20.737 -13.970 -28.689 1.00 76.50 89 GLU A C 1
ATOM 659 O O . GLU A 1 89 ? 20.475 -13.191 -29.607 1.00 76.50 89 GLU A O 1
ATOM 664 N N . ILE A 1 90 ? 21.978 -14.399 -28.446 1.00 73.69 90 ILE A N 1
ATOM 665 C CA . ILE A 1 90 ? 23.142 -14.033 -29.255 1.00 73.69 90 ILE A CA 1
ATOM 666 C C . ILE A 1 90 ? 23.698 -15.327 -29.864 1.00 73.69 90 ILE A C 1
ATOM 668 O O . ILE A 1 90 ? 24.128 -16.207 -29.113 1.00 73.69 90 ILE A O 1
ATOM 672 N N . PRO A 1 91 ? 23.690 -15.478 -31.199 1.00 76.38 91 PRO A N 1
ATOM 673 C CA . PRO A 1 91 ? 24.304 -16.601 -31.880 1.00 76.38 91 PRO A CA 1
ATOM 674 C C . PRO A 1 91 ? 25.834 -16.558 -31.716 1.00 76.38 91 PRO A C 1
ATOM 676 O O . PRO A 1 91 ? 26.409 -15.491 -31.493 1.00 76.38 91 PRO A O 1
ATOM 679 N N . PRO A 1 92 ? 26.527 -17.700 -31.873 1.00 73.88 92 PRO A N 1
ATOM 680 C CA . PRO A 1 92 ? 27.973 -17.808 -31.643 1.00 73.88 92 PRO A CA 1
ATOM 681 C C . PRO A 1 92 ? 28.829 -16.918 -32.559 1.00 73.88 92 PRO A C 1
ATOM 683 O O . PRO A 1 92 ? 29.970 -16.622 -32.223 1.00 73.88 92 PRO A O 1
ATOM 686 N N . ASP A 1 93 ? 28.2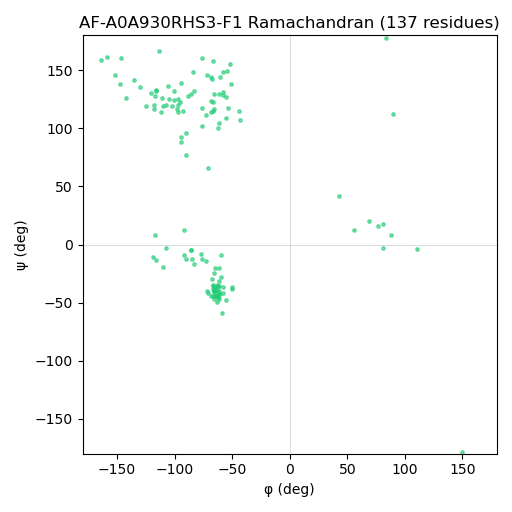77 -16.484 -33.692 1.00 76.38 93 ASP A N 1
ATOM 687 C CA . ASP A 1 93 ? 28.913 -15.568 -34.643 1.00 76.38 93 ASP A CA 1
ATOM 688 C C . ASP A 1 93 ? 28.907 -14.098 -34.164 1.00 76.38 93 ASP A C 1
ATOM 690 O O . ASP A 1 93 ? 29.616 -13.257 -34.705 1.00 76.38 93 ASP A O 1
ATOM 694 N N . ALA A 1 94 ? 28.127 -13.779 -33.120 1.00 68.06 94 ALA A N 1
ATOM 695 C CA . ALA A 1 94 ? 28.029 -12.463 -32.475 1.00 68.06 94 ALA A CA 1
ATOM 696 C C . ALA A 1 94 ? 27.666 -11.275 -33.397 1.00 68.06 94 ALA A C 1
ATOM 698 O O . ALA A 1 94 ? 27.740 -10.124 -32.970 1.00 68.06 94 ALA A O 1
ATOM 699 N N . MET A 1 95 ? 27.228 -11.531 -34.635 1.00 75.25 95 MET A N 1
ATOM 700 C CA . MET A 1 95 ? 26.863 -10.493 -35.609 1.00 75.25 95 MET A CA 1
ATOM 701 C C . MET A 1 95 ? 25.420 -9.979 -35.493 1.00 75.25 95 MET A C 1
ATOM 703 O O . MET A 1 95 ? 25.070 -8.979 -36.117 1.00 75.25 95 MET A O 1
ATOM 707 N N . THR A 1 96 ? 24.542 -10.642 -34.741 1.00 67.88 96 THR A N 1
ATOM 708 C CA . THR A 1 96 ? 23.131 -10.237 -34.602 1.00 67.88 96 THR A CA 1
ATOM 709 C C . THR A 1 96 ? 22.632 -10.592 -33.210 1.00 67.88 96 THR A C 1
ATOM 711 O O . THR A 1 96 ? 22.939 -11.669 -32.724 1.00 67.88 96 THR A O 1
ATOM 714 N N . ALA A 1 97 ? 21.863 -9.720 -32.561 1.00 72.31 97 ALA A N 1
ATOM 715 C CA . ALA A 1 97 ? 21.191 -10.032 -31.301 1.00 72.31 97 ALA A CA 1
ATOM 716 C C . ALA A 1 97 ? 19.683 -10.107 -31.552 1.00 72.31 97 ALA A C 1
ATOM 718 O O . ALA A 1 97 ? 19.102 -9.168 -32.097 1.00 72.31 97 ALA A O 1
ATOM 719 N N . ALA A 1 98 ? 19.056 -11.218 -31.172 1.00 74.62 98 ALA A N 1
ATOM 720 C CA . ALA A 1 98 ? 17.608 -11.363 -31.222 1.00 74.62 98 ALA A CA 1
ATOM 721 C C . ALA A 1 98 ? 17.026 -11.015 -29.851 1.00 74.62 98 ALA A C 1
ATOM 723 O O . ALA A 1 98 ? 17.387 -11.622 -28.843 1.00 74.62 98 ALA A O 1
ATOM 724 N N . VAL A 1 99 ? 16.127 -10.036 -29.822 1.00 72.62 99 VAL A N 1
ATOM 725 C CA . VAL A 1 99 ? 15.401 -9.621 -28.621 1.00 72.62 99 VAL A CA 1
ATOM 726 C C . VAL A 1 99 ? 14.009 -10.247 -28.675 1.00 72.62 99 VAL A C 1
ATOM 728 O O . VAL A 1 99 ? 13.298 -10.080 -29.662 1.00 72.62 99 VAL A O 1
ATOM 731 N N . ARG A 1 100 ? 13.631 -11.003 -27.642 1.00 73.12 100 ARG A N 1
ATOM 732 C CA . ARG A 1 100 ? 12.283 -11.557 -27.468 1.00 73.12 100 ARG A CA 1
ATOM 733 C C . ARG A 1 100 ? 11.637 -10.962 -26.227 1.00 73.12 100 ARG A C 1
ATOM 735 O O . ARG A 1 100 ? 12.252 -10.951 -25.161 1.00 73.12 100 ARG A O 1
ATOM 742 N N . PHE A 1 101 ? 10.395 -10.526 -26.377 1.00 70.62 101 PHE A N 1
ATOM 743 C CA . PHE A 1 101 ? 9.555 -10.037 -25.293 1.00 70.62 101 PHE A CA 1
ATOM 744 C C . PHE A 1 101 ? 8.648 -11.173 -24.837 1.00 70.62 101 PHE A C 1
ATOM 746 O O . PHE A 1 101 ? 7.902 -11.731 -25.641 1.00 70.62 101 PHE A O 1
ATOM 753 N N . ASP A 1 102 ? 8.749 -11.571 -23.572 1.00 67.50 102 ASP A N 1
ATOM 754 C CA . ASP A 1 102 ? 7.868 -12.600 -23.028 1.00 67.50 102 ASP A CA 1
ATOM 755 C C . ASP A 1 102 ? 6.613 -11.950 -22.431 1.00 67.50 102 ASP A C 1
ATOM 757 O O . ASP A 1 102 ? 6.475 -11.797 -21.217 1.00 67.50 102 ASP A O 1
ATOM 761 N N . GLU A 1 103 ? 5.695 -11.540 -23.311 1.00 65.12 103 GLU A N 1
ATOM 762 C CA . GLU A 1 103 ? 4.420 -10.873 -22.975 1.00 65.12 103 GLU A CA 1
ATOM 763 C C . GLU A 1 103 ? 3.508 -11.722 -22.067 1.00 65.12 103 GLU A C 1
ATOM 765 O O . GLU A 1 103 ? 2.491 -11.257 -21.569 1.00 65.12 103 GLU A O 1
ATOM 770 N N . LYS A 1 104 ? 3.856 -12.994 -21.836 1.00 58.12 104 LYS A N 1
ATOM 771 C CA . LYS A 1 104 ? 3.136 -13.885 -20.917 1.00 58.12 104 LYS A CA 1
ATOM 772 C C . LYS A 1 104 ? 3.562 -13.708 -19.460 1.00 58.12 104 LYS A C 1
ATOM 774 O O . LYS A 1 104 ? 2.864 -14.200 -18.578 1.00 58.12 104 LYS A O 1
ATOM 779 N N . ASN A 1 105 ? 4.706 -13.067 -19.214 1.00 58.22 105 ASN A N 1
ATOM 780 C CA . ASN A 1 105 ? 5.303 -12.891 -17.887 1.00 58.22 105 ASN A CA 1
ATOM 781 C C . ASN A 1 105 ? 5.398 -11.415 -17.455 1.00 58.22 105 ASN A C 1
ATOM 783 O O . ASN A 1 105 ? 6.014 -11.121 -16.433 1.00 58.22 105 ASN A O 1
ATOM 787 N N . GLY A 1 106 ? 4.801 -10.489 -18.206 1.00 57.62 106 GLY A N 1
ATOM 788 C CA . GLY A 1 106 ? 4.695 -9.086 -17.820 1.00 57.62 106 GLY A CA 1
ATOM 789 C C . GLY A 1 106 ? 3.655 -8.354 -18.658 1.00 57.62 106 GLY A C 1
ATOM 790 O O . GLY A 1 106 ? 3.302 -8.810 -19.740 1.00 57.62 106 GLY A O 1
ATOM 791 N N . ASN A 1 107 ? 3.166 -7.232 -18.138 1.00 57.31 107 ASN A N 1
ATOM 792 C CA . ASN A 1 107 ? 2.097 -6.442 -18.754 1.00 57.31 107 ASN A CA 1
ATOM 793 C C . ASN A 1 107 ? 2.544 -5.016 -19.118 1.00 57.31 107 ASN A C 1
ATOM 795 O O . ASN A 1 107 ? 1.847 -4.300 -19.832 1.00 57.31 107 ASN A O 1
ATOM 799 N N . LEU A 1 108 ? 3.726 -4.595 -18.652 1.00 63.59 108 LEU A N 1
ATOM 800 C CA . LEU A 1 108 ? 4.270 -3.279 -18.965 1.00 63.59 108 LEU A CA 1
ATOM 801 C C . LEU A 1 108 ? 5.260 -3.373 -20.142 1.00 63.59 108 LEU A C 1
ATOM 803 O O . LEU A 1 108 ? 6.232 -4.136 -20.042 1.00 63.59 108 LEU A O 1
ATOM 807 N N . PRO A 1 109 ? 5.075 -2.588 -21.225 1.00 62.38 109 PRO A N 1
ATOM 808 C CA . PRO A 1 109 ? 6.049 -2.517 -22.307 1.00 62.38 109 PRO A CA 1
ATOM 809 C C . PRO A 1 109 ? 7.410 -2.061 -21.751 1.00 62.38 109 PRO A C 1
ATOM 811 O O . PRO A 1 109 ? 7.474 -1.057 -21.033 1.00 62.38 109 PRO A O 1
ATOM 814 N N . PRO A 1 110 ? 8.502 -2.790 -22.040 1.00 69.12 110 PRO A N 1
ATOM 815 C CA . PRO A 1 110 ? 9.823 -2.432 -21.552 1.00 69.12 110 PRO A CA 1
ATOM 816 C C . PRO A 1 110 ? 10.273 -1.133 -22.216 1.00 69.12 110 PRO A C 1
ATOM 818 O O . PRO A 1 110 ? 10.006 -0.893 -23.394 1.00 69.12 110 PRO A O 1
ATOM 821 N N . SER A 1 111 ? 10.967 -0.271 -21.474 1.00 73.88 111 SER A N 1
ATOM 822 C CA . SER A 1 111 ? 11.489 0.959 -22.067 1.00 73.88 111 SER A CA 1
ATOM 823 C C . SER A 1 111 ? 12.728 0.662 -22.911 1.00 73.88 111 SER A C 1
ATOM 825 O O . SER A 1 111 ? 13.429 -0.330 -22.710 1.00 73.88 111 SER A O 1
ATOM 827 N N . VAL A 1 112 ? 13.071 1.582 -23.817 1.00 74.06 112 VAL A N 1
ATOM 828 C CA . VAL A 1 112 ? 14.322 1.526 -24.599 1.00 74.06 112 VAL A CA 1
ATOM 829 C C . VAL A 1 112 ? 15.535 1.310 -23.683 1.00 74.06 112 VAL A C 1
ATOM 831 O O . VAL A 1 112 ? 16.439 0.545 -24.010 1.00 74.06 112 VAL A O 1
ATOM 834 N N . SER A 1 113 ? 15.533 1.945 -22.509 1.00 72.00 113 SER A N 1
ATOM 835 C CA . SER A 1 113 ? 16.570 1.785 -21.489 1.00 72.00 113 SER A CA 1
ATOM 836 C C . SER A 1 113 ? 16.662 0.356 -20.939 1.00 72.00 113 SER A C 1
ATOM 838 O O . SER A 1 113 ? 17.775 -0.142 -20.800 1.00 72.00 113 SER A O 1
ATOM 840 N N . ASP A 1 114 ? 15.535 -0.319 -20.686 1.00 72.38 114 ASP A N 1
ATOM 841 C CA . ASP A 1 114 ? 15.503 -1.705 -20.191 1.00 72.38 114 ASP A CA 1
ATOM 842 C C . ASP A 1 114 ? 16.055 -2.686 -21.232 1.00 72.38 114 ASP A C 1
ATOM 844 O O . ASP A 1 114 ? 16.824 -3.592 -20.908 1.00 72.38 114 ASP A O 1
ATOM 848 N N . VAL A 1 115 ? 15.725 -2.474 -22.510 1.00 72.44 115 VAL A N 1
ATOM 849 C CA . VAL A 1 115 ? 16.249 -3.298 -23.611 1.00 72.44 115 VAL A CA 1
ATOM 850 C C . VAL A 1 115 ? 17.760 -3.108 -23.770 1.00 72.44 115 VAL A C 1
ATOM 852 O O . VAL A 1 115 ? 18.494 -4.080 -23.964 1.00 72.44 115 VAL A O 1
ATOM 855 N N . ILE A 1 116 ? 18.249 -1.869 -23.656 1.00 74.56 116 ILE A N 1
ATOM 856 C CA . ILE A 1 116 ? 19.687 -1.565 -23.714 1.00 74.56 116 ILE A CA 1
ATOM 857 C C . ILE A 1 116 ? 20.427 -2.181 -22.520 1.00 74.56 116 ILE A C 1
ATOM 859 O O . ILE A 1 116 ? 21.530 -2.706 -22.701 1.00 74.56 116 ILE A O 1
ATOM 863 N N . ASP A 1 117 ? 19.838 -2.153 -21.324 1.00 75.31 117 ASP A N 1
ATOM 864 C CA . ASP A 1 117 ? 20.420 -2.775 -20.132 1.00 75.31 117 ASP A CA 1
ATOM 865 C C . ASP A 1 117 ? 20.505 -4.303 -20.287 1.00 75.31 117 ASP A C 1
ATOM 867 O O . ASP A 1 117 ? 21.573 -4.886 -20.090 1.00 75.31 117 ASP A O 1
ATOM 871 N N . ALA A 1 118 ? 19.447 -4.945 -20.796 1.00 74.62 118 ALA A N 1
ATOM 872 C CA . ALA A 1 118 ? 19.431 -6.381 -21.087 1.00 74.62 118 ALA A CA 1
ATOM 873 C C . ALA A 1 118 ? 20.476 -6.794 -22.146 1.00 74.62 118 ALA A C 1
ATOM 875 O O . ALA A 1 118 ? 21.149 -7.823 -22.003 1.00 74.62 118 ALA A O 1
ATOM 876 N N . LEU A 1 119 ? 20.659 -5.982 -23.194 1.00 74.81 119 LEU A N 1
ATOM 877 C CA . LEU A 1 119 ? 21.712 -6.166 -24.204 1.00 74.81 119 LEU A CA 1
ATOM 878 C C . LEU A 1 119 ? 23.111 -6.012 -23.585 1.00 74.81 119 LEU A C 1
ATOM 880 O O . LEU A 1 119 ? 23.997 -6.849 -23.800 1.00 74.81 119 LEU A O 1
ATOM 884 N N . THR A 1 120 ? 23.292 -4.990 -22.749 1.00 75.25 120 THR A N 1
ATOM 885 C CA . THR A 1 120 ? 24.553 -4.705 -22.052 1.00 75.25 120 THR A CA 1
ATOM 886 C C . THR A 1 120 ? 24.917 -5.818 -21.069 1.00 75.25 120 THR A C 1
ATOM 888 O O . THR A 1 120 ? 26.072 -6.254 -21.035 1.00 75.25 120 THR A O 1
ATOM 891 N N . ALA A 1 121 ? 23.938 -6.365 -20.343 1.00 74.06 121 ALA A N 1
ATOM 892 C CA . ALA A 1 121 ? 24.107 -7.505 -19.440 1.00 74.06 121 ALA A CA 1
ATOM 893 C C . ALA A 1 121 ? 24.619 -8.763 -20.168 1.00 74.06 121 ALA A C 1
ATOM 895 O O . ALA A 1 121 ? 25.336 -9.583 -19.589 1.00 74.06 121 ALA A O 1
ATOM 896 N N . LYS A 1 122 ? 24.319 -8.895 -21.466 1.00 72.25 122 LYS A N 1
ATOM 897 C CA . LYS A 1 122 ? 24.827 -9.958 -22.348 1.00 72.25 122 LYS A CA 1
ATOM 898 C C . LYS A 1 122 ? 26.118 -9.583 -23.091 1.00 72.25 122 LYS A C 1
ATOM 900 O O . LYS A 1 122 ? 26.539 -10.321 -23.979 1.00 72.25 122 LYS A O 1
ATOM 905 N N . LYS A 1 123 ? 26.781 -8.491 -22.689 1.00 70.00 123 LYS A N 1
ATOM 906 C CA . LYS A 1 123 ? 28.016 -7.932 -23.276 1.00 70.00 123 LYS A CA 1
ATOM 907 C C . LYS A 1 123 ? 27.855 -7.333 -24.681 1.00 70.00 123 LYS A C 1
ATOM 909 O O . LYS A 1 123 ? 28.855 -7.136 -25.371 1.00 70.00 123 LYS A O 1
ATOM 914 N N . VAL A 1 124 ? 26.635 -6.984 -25.093 1.00 67.69 124 VAL A N 1
ATOM 915 C CA . VAL A 1 124 ? 26.386 -6.199 -26.312 1.00 67.69 124 VAL A CA 1
ATOM 916 C C . VAL A 1 124 ? 26.389 -4.727 -25.921 1.00 67.69 124 VAL A C 1
ATOM 918 O O . VAL A 1 124 ? 25.402 -4.212 -25.416 1.00 67.69 124 VAL A O 1
ATOM 921 N N . VAL A 1 125 ? 27.535 -4.068 -26.091 1.00 65.62 125 VAL A N 1
ATOM 922 C CA . VAL A 1 125 ? 27.766 -2.699 -25.582 1.00 65.62 125 VAL A CA 1
ATOM 923 C C . VAL A 1 125 ? 27.997 -1.680 -26.704 1.00 65.62 125 VAL A C 1
ATOM 925 O O . VAL A 1 125 ? 27.972 -0.474 -26.471 1.00 65.62 125 VAL A O 1
ATOM 928 N N . TYR A 1 126 ? 28.242 -2.146 -27.931 1.00 61.00 126 TYR A N 1
ATOM 929 C CA . TYR A 1 126 ? 28.626 -1.311 -29.067 1.00 61.00 126 TYR A CA 1
ATOM 930 C C . TYR A 1 126 ? 27.841 -1.713 -30.319 1.00 61.00 126 TYR A C 1
ATOM 932 O O . TYR A 1 126 ? 27.607 -2.898 -30.536 1.00 61.00 126 TYR A O 1
ATOM 940 N N . GLY A 1 127 ? 27.432 -0.733 -31.133 1.00 66.12 127 GLY A N 1
ATOM 941 C CA . GLY A 1 127 ? 26.653 -0.975 -32.357 1.00 66.12 127 GLY A CA 1
ATOM 942 C C . GLY A 1 127 ? 25.147 -1.192 -32.151 1.00 66.12 127 GLY A C 1
ATOM 943 O O . GLY A 1 127 ? 24.489 -1.706 -33.049 1.00 66.12 127 GLY A O 1
ATOM 944 N N . ILE A 1 128 ? 24.590 -0.812 -30.994 1.00 69.06 128 ILE A N 1
ATOM 945 C CA . ILE A 1 128 ? 23.141 -0.881 -30.747 1.00 69.06 128 ILE A CA 1
ATOM 946 C C . ILE A 1 128 ? 22.449 0.225 -31.548 1.00 69.06 128 ILE A C 1
ATOM 948 O O . ILE A 1 128 ? 22.594 1.412 -31.236 1.00 69.06 128 ILE A O 1
ATOM 952 N N . ASP A 1 129 ? 21.682 -0.166 -32.561 1.00 72.75 129 ASP A N 1
ATOM 953 C CA . ASP A 1 129 ? 20.831 0.756 -33.301 1.00 72.75 129 ASP A CA 1
ATOM 954 C C . ASP A 1 129 ? 19.587 1.087 -32.464 1.00 72.75 129 ASP A C 1
ATOM 956 O O . ASP A 1 129 ? 18.663 0.285 -32.324 1.00 72.75 129 ASP A O 1
ATOM 960 N N . ARG A 1 130 ? 19.596 2.268 -31.836 1.00 70.56 130 ARG A N 1
ATOM 961 C CA . ARG A 1 130 ? 18.511 2.703 -30.941 1.00 70.56 130 ARG A CA 1
ATOM 962 C C . ARG A 1 130 ? 17.187 2.853 -31.686 1.00 70.56 130 ARG A C 1
ATOM 964 O O . ARG A 1 130 ? 16.155 2.498 -31.134 1.00 70.56 130 ARG A O 1
ATOM 971 N N . ALA A 1 131 ? 17.234 3.284 -32.947 1.00 72.50 131 ALA A N 1
ATOM 972 C CA . ALA A 1 131 ? 16.048 3.428 -33.780 1.00 72.50 131 ALA A CA 1
ATOM 973 C C . ALA A 1 131 ? 15.403 2.066 -34.096 1.00 72.50 131 ALA A C 1
ATOM 975 O O . ALA A 1 131 ? 14.178 1.964 -34.142 1.00 72.50 131 ALA A O 1
ATOM 976 N N . ALA A 1 132 ? 16.200 1.007 -34.263 1.00 70.31 132 ALA A N 1
ATOM 977 C CA . ALA A 1 132 ? 15.702 -0.359 -34.397 1.00 70.31 132 ALA A CA 1
ATOM 978 C C . ALA A 1 132 ? 15.045 -0.871 -33.104 1.00 70.31 132 ALA A C 1
ATOM 980 O O . ALA A 1 132 ? 14.016 -1.540 -33.178 1.00 70.31 132 ALA A O 1
ATOM 981 N N . VAL A 1 133 ? 15.594 -0.523 -31.932 1.00 70.19 133 VAL A N 1
ATOM 982 C CA . VAL A 1 133 ? 14.991 -0.853 -30.625 1.00 70.19 133 VAL A CA 1
ATOM 983 C C . VAL A 1 133 ? 13.666 -0.116 -30.429 1.00 70.19 133 VAL A C 1
ATOM 985 O O . VAL A 1 133 ? 12.674 -0.737 -30.068 1.00 70.19 133 VAL A O 1
ATOM 988 N N . GLU A 1 134 ? 13.623 1.185 -30.719 1.00 70.38 134 GLU A N 1
ATOM 989 C CA . GLU A 1 134 ? 12.400 1.995 -30.642 1.00 70.38 134 GLU A CA 1
ATOM 990 C C . GLU A 1 134 ? 11.316 1.478 -31.589 1.00 70.38 134 GLU A C 1
ATOM 992 O O . GLU A 1 134 ? 10.158 1.354 -31.199 1.00 70.38 134 GLU A O 1
ATOM 997 N N . ARG A 1 135 ? 11.693 1.112 -32.818 1.00 70.19 135 ARG A N 1
ATOM 998 C CA . ARG A 1 135 ? 10.762 0.557 -33.803 1.00 70.19 135 ARG A CA 1
ATOM 999 C C . ARG A 1 135 ? 10.220 -0.811 -33.390 1.00 70.19 135 ARG A C 1
ATOM 1001 O O . ARG A 1 135 ? 9.058 -1.080 -33.652 1.00 70.19 135 ARG A O 1
ATOM 1008 N N . GLY A 1 136 ? 11.033 -1.648 -32.745 1.00 64.19 136 GLY A N 1
ATOM 1009 C CA . GLY A 1 136 ? 10.602 -2.949 -32.225 1.00 64.19 136 GLY A CA 1
ATOM 1010 C C . GLY A 1 136 ? 9.708 -2.875 -30.982 1.00 64.19 136 GLY A C 1
ATOM 1011 O O . GLY A 1 136 ? 9.090 -3.872 -30.640 1.00 64.19 136 GLY A O 1
ATOM 1012 N N . LEU A 1 137 ? 9.638 -1.719 -30.313 1.00 64.81 137 LEU A N 1
ATOM 1013 C CA . LEU A 1 137 ? 8.733 -1.462 -29.184 1.00 64.81 137 LEU A CA 1
ATOM 1014 C C . LEU A 1 137 ? 7.389 -0.846 -29.619 1.00 64.81 137 LEU A C 1
ATOM 1016 O O . LEU A 1 137 ? 6.500 -0.689 -28.788 1.00 64.81 137 LEU A O 1
ATOM 1020 N N . MET A 1 138 ? 7.259 -0.447 -30.891 1.00 56.94 138 MET A N 1
ATOM 1021 C CA . MET A 1 138 ? 6.064 0.194 -31.461 1.00 56.94 138 MET A CA 1
ATOM 1022 C C . MET A 1 138 ? 5.257 -0.720 -32.405 1.00 56.94 138 MET A C 1
ATOM 1024 O O . MET A 1 138 ? 4.239 -0.258 -32.922 1.00 56.94 138 MET A O 1
ATOM 1028 N N . ASP A 1 139 ? 5.727 -1.945 -32.671 1.00 51.06 139 ASP A N 1
ATOM 1029 C CA . ASP A 1 139 ? 5.105 -2.923 -33.587 1.00 51.06 139 ASP A CA 1
ATOM 1030 C C . ASP A 1 139 ? 4.185 -3.902 -32.844 1.00 51.06 139 ASP A C 1
ATOM 1032 O O . ASP A 1 139 ? 4.592 -4.368 -31.754 1.00 51.06 139 ASP A O 1
#

pLDDT: mean 73.93, std 11.21, range [45.44, 90.44]

Nearest PDB structures (foldseek):
  3p1z-assembly2_G  TM=3.966E-01  e=7.078E+00  Aeropyrum pernix
  2ltr-assembly1_A  TM=3.211E-01  e=7.990E+00  Caenorhabditis elegans
  4r77-assembly3_A  TM=3.765E-01  e=9.020E+00  Streptococcus pneumoniae

Solvent-accessible surface area (backbone atoms only — not comparable to full-atom values): 8324 Å² total; per-residue (Å²): 118,78,48,76,44,75,36,78,92,66,30,30,36,36,41,35,43,91,91,45,43,30,42,24,27,38,54,70,53,96,90,53,81,65,68,51,70,67,65,49,51,50,54,32,43,78,73,70,52,74,71,44,28,66,69,58,51,53,48,44,57,69,61,17,79,51,56,79,38,72,57,50,54,42,80,60,75,80,64,78,75,36,54,26,49,70,46,74,49,67,54,96,82,67,83,56,76,48,79,42,73,41,67,89,70,21,75,28,85,60,50,70,67,53,54,50,48,50,37,38,77,72,70,50,81,75,89,78,58,62,67,60,52,52,52,65,72,73,108